Protein AF-Q910B1-F1 (afdb_monomer)

Mean predicted aligned error: 3.23 Å

Nearest PDB structures (foldseek):
  7sqc-assembly1_P0  TM=7.453E-01  e=2.878E-02  Chlamydomonas reinhardtii
  3now-assembly1_A  TM=7.174E-01  e=3.520E-02  Drosophila melanogaster
  6n86-assembly1_B  TM=7.467E-01  e=5.006E-02  Bos taurus
  3c2h-assembly1_A  TM=7.839E-01  e=1.119E-01  unclassified
  3c2h-assembly2_B  TM=7.918E-01  e=1.369E-01  unclassified

Organism: Salmo salar (NCBI:txid8030)

InterPro doma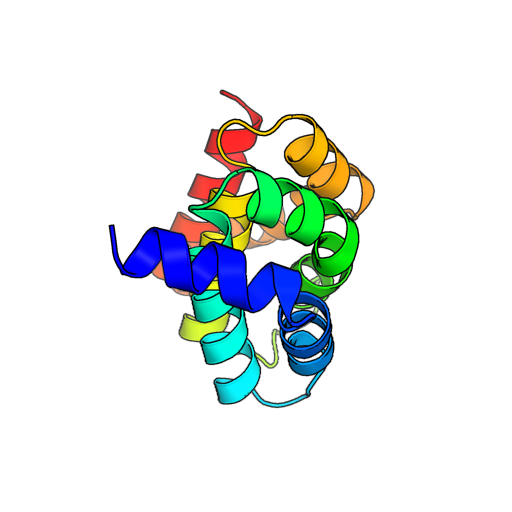ins:
  IPR000225 Armadillo [PF00514] (7-42)
  IPR000225 Armadillo [PS50176] (14-51)
  IPR000225 Armadillo [SM00185] (3-43)
  IPR000225 Armadillo [SM00185] (44-88)
  IPR000225 Armadillo [SM00185] (90-134)
  IPR011989 Armadillo-like helical [G3DSA:1.25.10.10] (1-134)
  IPR016024 Armadillo-type fold [SSF48371] (7-134)
  IPR028435 Plakophilin/Delta catenin [PTHR10372] (3-134)

Structure (mmCIF, N/CA/C/O backbone):
data_AF-Q910B1-F1
#
_entry.id   AF-Q910B1-F1
#
loop_
_atom_site.group_PDB
_atom_site.id
_atom_site.type_symbol
_atom_site.label_atom_id
_atom_site.label_alt_id
_atom_site.label_comp_id
_atom_site.label_asym_id
_atom_site.label_entity_id
_atom_site.label_seq_id
_atom_site.pdbx_PDB_ins_code
_atom_site.Cartn_x
_atom_site.Cartn_y
_atom_site.Cartn_z
_atom_site.occupancy
_atom_site.B_iso_or_equiv
_atom_site.auth_seq_id
_atom_site.auth_comp_id
_atom_site.auth_asym_id
_atom_site.auth_atom_id
_atom_site.pdbx_PDB_model_num
ATOM 1 N N . GLN A 1 1 ? 20.512 7.906 -7.569 1.00 76.75 1 GLN A N 1
ATOM 2 C CA . GLN A 1 1 ? 20.608 7.234 -8.886 1.00 76.75 1 GLN A CA 1
ATOM 3 C C . GLN A 1 1 ? 20.417 5.717 -8.775 1.00 76.75 1 GLN A C 1
ATOM 5 O O . GLN A 1 1 ? 19.504 5.209 -9.410 1.00 76.75 1 GLN A O 1
ATOM 10 N N . PHE A 1 2 ? 21.152 5.006 -7.907 1.00 93.50 2 PHE A N 1
ATOM 11 C CA . PHE A 1 2 ? 20.996 3.549 -7.720 1.00 93.50 2 PHE A CA 1
ATOM 12 C C . PHE A 1 2 ? 19.570 3.098 -7.333 1.00 93.50 2 PHE A C 1
ATOM 14 O O . PHE A 1 2 ? 18.995 2.246 -7.998 1.00 93.50 2 PHE A O 1
ATOM 21 N N . ALA A 1 3 ? 18.936 3.722 -6.333 1.00 94.69 3 ALA A N 1
ATOM 22 C CA . ALA A 1 3 ? 17.583 3.334 -5.905 1.00 94.69 3 ALA A CA 1
ATOM 23 C C . ALA A 1 3 ? 16.515 3.477 -7.012 1.00 94.69 3 ALA A C 1
ATOM 25 O O . ALA A 1 3 ? 15.614 2.649 -7.117 1.00 94.69 3 ALA A O 1
ATOM 26 N N . ALA A 1 4 ? 16.625 4.504 -7.861 1.00 95.31 4 ALA A N 1
ATOM 27 C CA . ALA A 1 4 ? 15.725 4.684 -9.001 1.00 95.31 4 ALA A CA 1
ATOM 28 C C . ALA A 1 4 ? 15.931 3.586 -10.057 1.00 95.31 4 ALA A C 1
ATOM 30 O O . ALA A 1 4 ? 14.957 3.045 -10.576 1.00 95.31 4 ALA A O 1
ATOM 31 N N . TYR A 1 5 ? 17.187 3.203 -10.313 1.00 97.19 5 TYR A N 1
ATOM 32 C CA . TYR A 1 5 ? 17.507 2.070 -11.179 1.00 97.19 5 TYR A CA 1
ATOM 33 C C . TYR A 1 5 ? 16.900 0.764 -10.650 1.00 97.19 5 TYR A C 1
ATOM 35 O O . TYR A 1 5 ? 16.222 0.071 -11.402 1.00 97.19 5 TYR A O 1
ATOM 43 N N . ILE A 1 6 ? 17.055 0.470 -9.353 1.00 98.00 6 ILE A N 1
ATOM 44 C CA . ILE A 1 6 ? 16.485 -0.739 -8.738 1.00 98.00 6 ILE A CA 1
ATOM 45 C C . ILE A 1 6 ? 14.958 -0.763 -8.863 1.00 98.00 6 ILE A C 1
ATOM 47 O O . ILE A 1 6 ? 14.401 -1.772 -9.286 1.00 98.00 6 ILE A O 1
ATOM 51 N N . ARG A 1 7 ? 14.269 0.350 -8.581 1.00 98.19 7 ARG A N 1
ATOM 52 C CA . ARG A 1 7 ? 12.807 0.438 -8.753 1.00 98.19 7 ARG A CA 1
ATOM 53 C C . ARG A 1 7 ? 12.365 0.161 -10.186 1.00 98.19 7 ARG A C 1
ATOM 55 O O . ARG A 1 7 ? 11.383 -0.552 -10.398 1.00 98.19 7 ARG A O 1
ATOM 62 N N . ALA A 1 8 ? 13.086 0.705 -11.163 1.00 97.75 8 ALA A N 1
ATOM 63 C CA . ALA A 1 8 ? 12.803 0.461 -12.569 1.00 97.75 8 ALA A CA 1
ATOM 64 C C . ALA A 1 8 ? 13.091 -0.996 -12.966 1.00 97.75 8 ALA A C 1
ATOM 66 O O . ALA A 1 8 ? 12.298 -1.584 -13.700 1.00 97.75 8 ALA A O 1
ATOM 67 N N . ALA A 1 9 ? 14.187 -1.579 -12.473 1.00 97.88 9 ALA A N 1
ATOM 68 C CA . ALA A 1 9 ? 14.558 -2.968 -12.723 1.00 97.88 9 ALA A CA 1
ATOM 69 C C . ALA A 1 9 ? 13.509 -3.937 -12.161 1.00 97.88 9 ALA A C 1
ATOM 71 O O . ALA A 1 9 ? 12.998 -4.757 -12.911 1.00 97.88 9 ALA A O 1
ATOM 72 N N . VAL A 1 10 ? 13.079 -3.770 -10.903 1.00 97.88 10 VAL A N 1
ATOM 73 C CA . VAL A 1 10 ? 12.022 -4.597 -10.284 1.00 97.88 10 VAL A CA 1
ATOM 74 C C . VAL A 1 10 ? 10.754 -4.620 -11.138 1.00 97.88 10 VAL A C 1
ATOM 76 O O . VAL A 1 10 ? 10.156 -5.674 -11.332 1.00 97.88 10 VAL A O 1
ATOM 79 N N . ARG A 1 11 ? 10.342 -3.477 -11.698 1.00 97.06 11 ARG A N 1
ATOM 80 C CA . ARG A 1 11 ? 9.191 -3.429 -12.609 1.00 97.06 11 ARG A CA 1
ATOM 81 C C . ARG A 1 11 ? 9.453 -4.156 -13.930 1.00 97.06 11 ARG A C 1
ATOM 83 O O . ARG A 1 11 ? 8.581 -4.895 -14.379 1.00 97.06 11 ARG A O 1
ATOM 90 N N . LYS A 1 12 ? 10.614 -3.937 -14.557 1.00 97.19 12 LYS A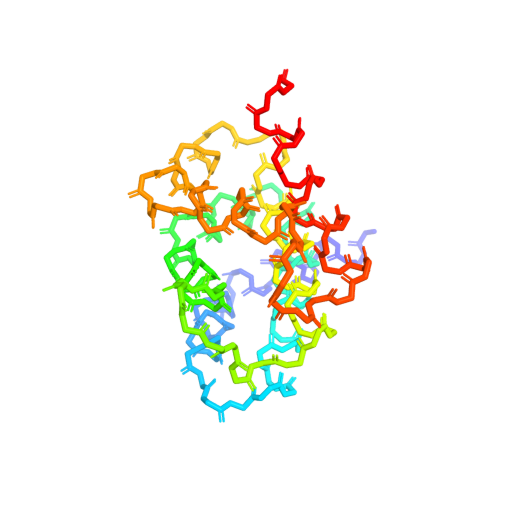 N 1
ATOM 91 C CA . LYS A 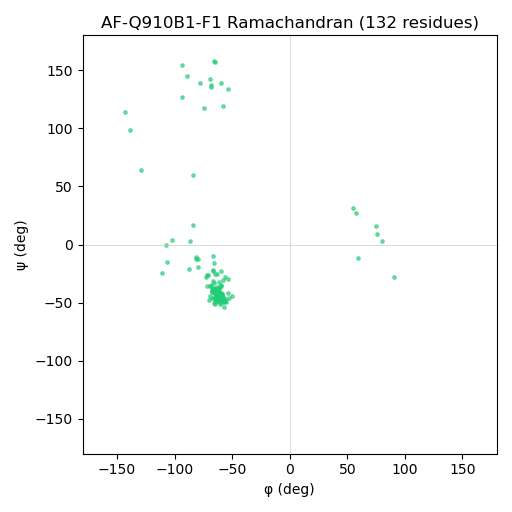1 12 ? 10.978 -4.567 -15.842 1.00 97.19 12 LYS A CA 1
ATOM 92 C C . LYS A 1 12 ? 11.084 -6.089 -15.729 1.00 97.19 12 LYS A C 1
ATOM 94 O O . LYS A 1 12 ? 10.596 -6.788 -16.607 1.00 97.19 12 LYS A O 1
ATOM 99 N N . GLU A 1 13 ? 11.608 -6.576 -14.610 1.00 97.38 13 GLU A N 1
ATOM 100 C CA . GLU A 1 13 ? 11.760 -8.001 -14.292 1.00 97.38 13 GLU A CA 1
ATOM 101 C C . GLU A 1 13 ? 10.486 -8.630 -13.693 1.00 97.38 13 GLU A C 1
ATOM 103 O O . GLU A 1 13 ? 10.536 -9.697 -13.090 1.00 97.38 13 GLU A O 1
ATOM 108 N N . LYS A 1 14 ? 9.320 -7.977 -13.827 1.00 96.06 14 LYS A N 1
ATOM 109 C CA . LYS A 1 14 ? 8.018 -8.471 -13.331 1.00 96.06 14 LYS A CA 1
ATOM 110 C C . LYS A 1 14 ? 7.974 -8.759 -11.819 1.00 96.06 14 LYS A C 1
ATOM 112 O O . LYS A 1 14 ? 7.144 -9.537 -11.357 1.00 96.06 14 LYS A O 1
ATOM 117 N N . GLY A 1 15 ? 8.794 -8.076 -11.024 1.00 97.50 15 GLY A N 1
ATOM 118 C CA . GLY A 1 15 ? 8.802 -8.210 -9.567 1.00 97.50 15 GLY A CA 1
ATOM 119 C C . GLY A 1 15 ? 7.577 -7.599 -8.876 1.00 97.50 15 GLY A C 1
ATOM 120 O O . GLY A 1 15 ? 7.187 -8.069 -7.813 1.00 97.50 15 GLY A O 1
ATOM 121 N N . LEU A 1 16 ? 6.927 -6.588 -9.473 1.00 97.62 16 LEU A N 1
ATOM 122 C CA . LEU A 1 16 ? 5.715 -5.984 -8.894 1.00 97.62 16 LEU A CA 1
ATOM 123 C C . LEU A 1 16 ? 4.565 -7.004 -8.737 1.00 97.62 16 LEU A C 1
ATOM 125 O O . LEU A 1 16 ? 4.067 -7.113 -7.621 1.00 97.62 16 LEU A O 1
ATOM 129 N N . PRO A 1 17 ? 4.168 -7.784 -9.768 1.00 96.69 17 PRO A N 1
ATOM 130 C CA . PRO A 1 17 ? 3.196 -8.870 -9.609 1.00 96.69 17 PRO A CA 1
ATOM 131 C C . PRO A 1 17 ? 3.510 -9.837 -8.462 1.00 96.69 17 PRO A C 1
ATOM 133 O O . PRO A 1 17 ? 2.624 -10.133 -7.670 1.00 96.69 17 PRO A O 1
ATOM 136 N N . ILE A 1 18 ? 4.774 -10.252 -8.319 1.00 97.44 18 ILE A N 1
ATOM 137 C CA . ILE A 1 18 ? 5.204 -11.169 -7.252 1.00 97.44 18 ILE A CA 1
ATOM 138 C C . ILE A 1 18 ? 4.965 -10.537 -5.875 1.00 97.44 18 ILE A C 1
ATOM 140 O O . ILE A 1 18 ? 4.402 -11.171 -4.987 1.00 97.44 18 ILE A O 1
ATOM 144 N N . LEU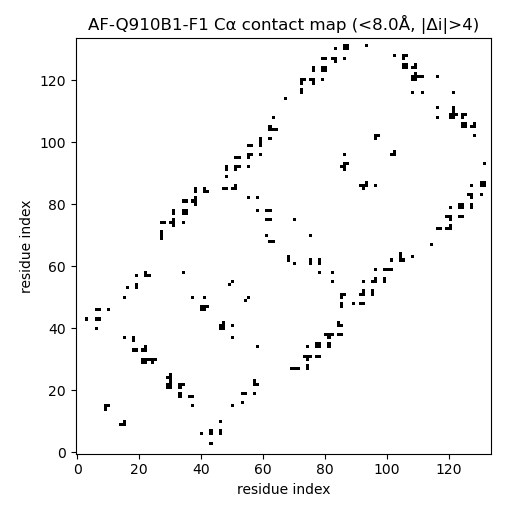 A 1 19 ? 5.335 -9.263 -5.694 1.00 97.56 19 LEU A N 1
ATOM 145 C CA . LEU A 1 19 ? 5.046 -8.541 -4.452 1.00 97.56 19 LEU A CA 1
ATOM 146 C C . LEU A 1 19 ? 3.534 -8.475 -4.181 1.00 97.56 19 LEU A C 1
ATOM 148 O O . LEU A 1 19 ? 3.108 -8.686 -3.053 1.00 97.56 19 LEU A O 1
ATOM 152 N N . VAL A 1 20 ? 2.710 -8.225 -5.200 1.00 97.12 20 VAL A N 1
ATOM 153 C CA . VAL A 1 20 ? 1.246 -8.176 -5.036 1.00 97.12 20 VAL A CA 1
ATOM 154 C C . VAL A 1 20 ? 0.669 -9.537 -4.642 1.00 97.12 20 VAL A C 1
ATOM 156 O O . VAL A 1 20 ? -0.220 -9.597 -3.797 1.00 97.12 20 VAL A O 1
ATOM 159 N N . GLU A 1 21 ? 1.182 -10.636 -5.188 1.00 97.19 21 GLU A N 1
ATOM 160 C CA . GLU A 1 21 ? 0.764 -11.984 -4.790 1.00 97.19 21 GLU A CA 1
ATOM 161 C C . GLU A 1 21 ? 1.107 -12.279 -3.326 1.00 97.19 21 GLU A C 1
ATOM 163 O O . GLU A 1 21 ? 0.269 -12.804 -2.591 1.00 97.19 21 GLU A O 1
ATOM 168 N N . LEU A 1 22 ? 2.289 -11.862 -2.861 1.00 97.38 22 LEU A N 1
ATOM 169 C CA . LEU A 1 22 ? 2.708 -12.047 -1.470 1.00 97.38 22 LEU A CA 1
ATOM 170 C C . LEU A 1 22 ? 1.846 -11.258 -0.467 1.00 97.38 22 LEU A C 1
ATOM 172 O O . LEU A 1 22 ? 1.707 -11.696 0.675 1.00 97.38 22 LEU A O 1
ATOM 176 N N . LEU A 1 23 ? 1.199 -10.150 -0.870 1.00 96.19 23 LEU A N 1
ATOM 177 C CA . LEU A 1 23 ? 0.211 -9.459 -0.019 1.00 96.19 23 LEU A CA 1
ATOM 178 C C . LEU A 1 23 ? -0.970 -10.359 0.356 1.00 96.19 23 LEU A C 1
ATOM 180 O O . LEU A 1 23 ? -1.662 -10.066 1.329 1.00 96.19 23 LEU A O 1
ATOM 184 N N . ARG A 1 24 ? -1.245 -11.414 -0.421 1.00 94.88 24 ARG A N 1
ATOM 185 C CA . ARG A 1 24 ? -2.388 -12.301 -0.184 1.00 94.88 24 ARG A CA 1
ATOM 186 C C . ARG A 1 24 ? -2.134 -13.349 0.893 1.00 94.88 24 ARG A C 1
ATOM 188 O O . ARG A 1 24 ? -3.086 -13.997 1.313 1.00 94.88 24 ARG A O 1
ATOM 195 N N . MET A 1 25 ? -0.889 -13.501 1.341 1.00 94.75 25 MET A N 1
ATOM 196 C CA . MET A 1 25 ? -0.515 -14.498 2.337 1.00 94.75 25 MET A CA 1
ATOM 197 C C . MET A 1 25 ? -1.080 -14.170 3.722 1.00 94.75 25 MET A C 1
ATOM 199 O O . MET A 1 25 ? -1.049 -13.023 4.170 1.00 94.75 25 MET A O 1
ATOM 203 N N . ASP A 1 26 ? -1.492 -15.208 4.445 1.00 92.62 26 ASP A N 1
ATOM 204 C CA . ASP A 1 26 ? -1.941 -15.107 5.836 1.00 92.62 26 ASP A CA 1
ATOM 205 C C . ASP A 1 26 ? -0.745 -15.147 6.796 1.00 92.62 26 ASP A C 1
ATOM 207 O O . ASP A 1 26 ? -0.588 -16.034 7.632 1.00 92.62 26 ASP A O 1
ATOM 211 N N . ASN A 1 27 ? 0.159 -14.180 6.628 1.00 95.88 27 ASN A N 1
ATOM 212 C CA . ASN A 1 27 ? 1.329 -14.013 7.478 1.00 95.88 27 ASN A CA 1
ATOM 213 C C . ASN A 1 27 ? 1.627 -12.526 7.693 1.00 95.88 27 ASN A C 1
ATOM 215 O O . ASN A 1 27 ? 2.029 -11.821 6.767 1.00 95.88 27 ASN A O 1
ATOM 219 N N . ASP A 1 28 ? 1.479 -12.071 8.937 1.00 96.19 28 ASP A N 1
ATOM 220 C CA . ASP A 1 28 ? 1.647 -10.668 9.330 1.00 96.19 28 ASP A CA 1
ATOM 221 C C . ASP A 1 28 ? 2.994 -10.071 8.885 1.00 96.19 28 ASP A C 1
ATOM 223 O O . ASP A 1 28 ? 3.043 -9.007 8.265 1.00 96.19 28 ASP A O 1
ATOM 227 N N . ARG A 1 29 ? 4.098 -10.798 9.108 1.00 97.50 29 ARG A N 1
ATOM 228 C CA . ARG A 1 29 ? 5.452 -10.328 8.770 1.00 97.50 29 ARG A CA 1
ATOM 229 C C . ARG A 1 29 ? 5.667 -10.209 7.266 1.00 97.50 29 ARG A C 1
ATOM 231 O O . ARG A 1 29 ? 6.346 -9.280 6.820 1.00 97.50 29 ARG A O 1
ATOM 238 N N . VAL A 1 30 ? 5.099 -11.135 6.491 1.00 97.94 30 VAL A N 1
ATOM 239 C CA . VAL A 1 30 ? 5.153 -11.080 5.025 1.00 97.94 30 VAL A CA 1
ATOM 240 C C . VAL A 1 30 ? 4.388 -9.858 4.537 1.00 97.94 30 VAL A C 1
ATOM 242 O O . VAL A 1 30 ? 4.961 -9.040 3.822 1.00 97.94 30 VAL A O 1
ATOM 245 N N . VAL A 1 31 ? 3.144 -9.672 4.985 1.00 98.00 31 VAL A N 1
ATOM 246 C CA . VAL A 1 31 ? 2.316 -8.526 4.581 1.00 98.00 31 VAL A CA 1
ATOM 247 C C . VAL A 1 31 ? 2.997 -7.202 4.939 1.00 98.00 31 VAL A C 1
ATOM 249 O O . VAL A 1 31 ? 3.065 -6.312 4.092 1.00 98.00 31 VAL A O 1
ATOM 252 N N . CYS A 1 32 ? 3.569 -7.075 6.140 1.00 98.31 32 CYS A N 1
ATOM 253 C CA . CYS A 1 32 ? 4.282 -5.864 6.560 1.00 98.31 32 CYS A CA 1
ATOM 254 C C . CYS A 1 32 ? 5.488 -5.557 5.658 1.00 98.31 32 CYS A C 1
ATOM 256 O O . CYS A 1 32 ? 5.661 -4.427 5.181 1.00 98.31 32 CYS A O 1
ATOM 258 N N . SER A 1 33 ? 6.300 -6.582 5.380 1.00 98.44 33 SER A N 1
ATOM 259 C CA . SER A 1 33 ? 7.500 -6.462 4.545 1.00 98.44 33 SER A CA 1
ATOM 260 C C . SER A 1 33 ? 7.143 -6.079 3.110 1.00 98.44 33 SER A C 1
ATOM 262 O O . SER A 1 33 ? 7.757 -5.189 2.520 1.00 98.44 33 SER A O 1
ATOM 264 N N . VAL A 1 34 ? 6.106 -6.710 2.561 1.00 98.38 34 VAL A N 1
ATOM 265 C CA . VAL A 1 34 ? 5.628 -6.478 1.198 1.00 98.38 34 VAL A CA 1
ATOM 266 C C . VAL A 1 34 ? 4.984 -5.101 1.057 1.00 98.38 34 VAL A C 1
ATOM 268 O O . VAL A 1 34 ? 5.300 -4.391 0.105 1.00 98.38 34 VAL A O 1
ATOM 271 N N . ALA A 1 35 ? 4.146 -4.676 2.007 1.00 98.44 35 ALA A N 1
ATOM 272 C CA . ALA A 1 35 ? 3.583 -3.325 2.023 1.00 98.44 35 ALA A CA 1
ATOM 273 C C . ALA A 1 35 ? 4.707 -2.275 2.025 1.00 98.44 35 ALA A C 1
ATOM 275 O O . ALA A 1 35 ? 4.754 -1.389 1.173 1.00 98.44 35 ALA A O 1
ATOM 276 N N . THR A 1 36 ? 5.702 -2.448 2.897 1.00 98.50 36 THR A N 1
ATOM 277 C CA . THR A 1 36 ? 6.875 -1.564 2.958 1.00 98.50 36 THR A CA 1
ATOM 278 C C . THR A 1 36 ? 7.668 -1.549 1.645 1.00 98.50 36 THR A C 1
ATOM 280 O O . THR A 1 36 ? 8.094 -0.485 1.184 1.00 98.50 36 THR A O 1
ATOM 283 N N . ALA A 1 37 ? 7.854 -2.708 1.008 1.00 98.50 37 ALA A N 1
ATOM 284 C CA . ALA A 1 37 ? 8.511 -2.803 -0.291 1.00 98.50 37 ALA A CA 1
ATOM 285 C C . ALA A 1 37 ? 7.712 -2.074 -1.383 1.00 98.50 37 ALA A C 1
ATOM 287 O O . ALA A 1 37 ? 8.283 -1.264 -2.113 1.00 98.50 37 ALA A O 1
ATOM 288 N N . LEU A 1 38 ? 6.395 -2.289 -1.460 1.00 98.56 38 LEU A N 1
ATOM 289 C CA . LEU A 1 38 ? 5.509 -1.621 -2.418 1.00 98.56 38 LEU A CA 1
ATOM 290 C C . LEU A 1 38 ? 5.482 -0.106 -2.216 1.00 98.56 38 LEU A C 1
ATOM 292 O O . LEU A 1 38 ? 5.568 0.634 -3.194 1.00 98.56 38 LEU A O 1
ATOM 296 N N . ARG A 1 39 ? 5.469 0.369 -0.967 1.00 98.50 39 ARG A N 1
ATOM 297 C CA . ARG A 1 39 ? 5.596 1.796 -0.646 1.00 98.50 39 ARG A CA 1
ATOM 298 C C . ARG A 1 39 ? 6.894 2.378 -1.198 1.00 98.50 39 ARG A C 1
ATOM 300 O O . ARG A 1 39 ? 6.880 3.425 -1.836 1.00 98.50 39 ARG A O 1
ATOM 307 N N . ASN A 1 40 ? 8.015 1.681 -1.008 1.00 98.31 40 ASN A N 1
ATOM 308 C CA . ASN A 1 40 ? 9.291 2.097 -1.586 1.00 98.31 40 ASN A CA 1
ATOM 309 C C . ASN A 1 40 ? 9.259 2.077 -3.116 1.00 98.31 40 ASN A C 1
ATOM 311 O O . ASN A 1 40 ? 9.792 2.995 -3.735 1.00 98.31 40 ASN A O 1
ATOM 315 N N . MET A 1 41 ? 8.641 1.064 -3.732 1.00 98.31 41 MET A N 1
ATOM 316 C CA . MET A 1 41 ? 8.495 0.980 -5.187 1.00 98.31 41 MET A CA 1
ATOM 317 C C . MET A 1 41 ? 7.650 2.126 -5.748 1.00 98.31 41 MET A C 1
ATOM 319 O O . MET A 1 41 ? 8.001 2.642 -6.806 1.00 98.31 41 MET A O 1
ATOM 323 N N . ALA A 1 42 ? 6.610 2.561 -5.034 1.00 98.25 42 ALA A N 1
ATOM 324 C CA . ALA A 1 42 ? 5.721 3.655 -5.423 1.00 98.25 42 ALA A CA 1
ATOM 325 C C . ALA A 1 42 ? 6.400 5.040 -5.445 1.00 98.25 42 ALA A C 1
ATOM 327 O O . ALA A 1 42 ? 5.838 5.977 -5.998 1.00 98.25 42 ALA A O 1
ATOM 328 N N . LEU A 1 43 ? 7.632 5.182 -4.941 1.00 97.12 43 LEU A N 1
ATOM 329 C CA . LEU A 1 43 ? 8.428 6.405 -5.135 1.00 97.12 43 LEU A CA 1
ATOM 330 C C . LEU A 1 43 ? 8.824 6.640 -6.609 1.00 97.12 43 LEU A C 1
ATOM 332 O O . LEU A 1 43 ? 9.274 7.729 -6.959 1.00 97.12 43 LEU A O 1
ATOM 336 N N . ASP A 1 44 ? 8.709 5.624 -7.469 1.00 97.94 44 ASP A N 1
ATOM 337 C CA . ASP A 1 44 ? 8.768 5.768 -8.928 1.00 97.94 44 ASP A CA 1
ATOM 338 C C . ASP A 1 44 ? 7.343 5.918 -9.483 1.00 97.94 44 ASP A C 1
ATOM 340 O O . ASP A 1 44 ? 6.481 5.086 -9.202 1.00 97.94 44 ASP A O 1
ATOM 344 N N . SER A 1 45 ? 7.083 6.963 -10.275 1.00 97.19 45 SER A N 1
ATOM 345 C CA . SER A 1 45 ? 5.728 7.287 -10.750 1.00 97.19 45 SER A CA 1
ATOM 346 C C . SER A 1 45 ? 5.106 6.187 -11.611 1.00 97.19 45 SER A C 1
ATOM 348 O O . SER A 1 45 ? 3.927 5.883 -11.462 1.00 97.19 45 SER A O 1
ATOM 350 N N . ARG A 1 46 ? 5.901 5.518 -12.452 1.00 97.56 46 ARG A N 1
ATOM 351 C CA . ARG A 1 46 ? 5.407 4.429 -13.306 1.00 97.56 46 ARG A CA 1
ATOM 352 C C . ARG A 1 46 ? 5.097 3.185 -12.482 1.00 97.56 46 ARG A C 1
ATOM 354 O O . ARG A 1 46 ? 4.153 2.460 -12.777 1.00 97.56 46 ARG A O 1
ATOM 361 N N . ASN A 1 47 ? 5.891 2.915 -11.447 1.00 98.38 47 ASN A N 1
ATOM 362 C CA . ASN A 1 47 ? 5.561 1.861 -10.491 1.00 98.38 47 ASN A CA 1
ATOM 363 C C . ASN A 1 47 ? 4.286 2.215 -9.714 1.00 98.38 47 ASN A C 1
ATOM 365 O O . ASN A 1 47 ? 3.444 1.343 -9.533 1.00 98.38 47 ASN A O 1
ATOM 369 N N . LYS A 1 48 ? 4.129 3.477 -9.292 1.00 98.19 48 LYS A N 1
ATOM 370 C CA . LYS A 1 48 ? 2.953 3.979 -8.566 1.00 98.19 48 LYS A CA 1
ATOM 371 C C . LYS A 1 48 ? 1.651 3.716 -9.331 1.00 98.19 48 LYS A C 1
ATOM 373 O O . LYS A 1 48 ? 0.714 3.182 -8.745 1.00 98.19 48 LYS A O 1
ATOM 378 N N . GLU A 1 49 ? 1.614 4.012 -10.630 1.00 97.56 49 GLU A N 1
ATOM 379 C CA . GLU A 1 49 ? 0.467 3.728 -11.514 1.00 97.56 49 GLU A CA 1
ATOM 380 C C . GLU A 1 49 ? 0.140 2.225 -11.574 1.00 97.56 49 GLU A C 1
ATOM 382 O O . GLU A 1 49 ? -1.001 1.813 -11.371 1.00 97.56 49 GLU A O 1
ATOM 387 N N . LEU A 1 50 ? 1.147 1.370 -11.791 1.00 97.81 50 LEU A N 1
ATOM 388 C CA . LEU A 1 50 ? 0.923 -0.079 -11.870 1.00 97.81 50 LEU A CA 1
ATOM 389 C C . LEU A 1 50 ? 0.485 -0.675 -10.527 1.00 97.81 50 LEU A C 1
ATOM 391 O O . LEU A 1 50 ? -0.365 -1.561 -10.498 1.00 97.81 50 LEU A O 1
ATOM 395 N N . ILE A 1 51 ? 1.048 -0.199 -9.416 1.00 98.31 51 ILE A N 1
ATOM 396 C CA . ILE A 1 51 ? 0.651 -0.641 -8.076 1.00 98.31 51 ILE A CA 1
ATOM 397 C C . ILE A 1 51 ? -0.809 -0.267 -7.819 1.00 98.31 51 ILE A C 1
ATOM 399 O O . ILE A 1 51 ? -1.570 -1.120 -7.373 1.00 98.31 51 ILE A O 1
ATOM 403 N N . GLY A 1 52 ? -1.232 0.955 -8.145 1.00 97.50 52 GLY A N 1
ATOM 404 C CA . GLY A 1 52 ? -2.639 1.331 -8.015 1.00 97.50 52 GLY A CA 1
ATOM 405 C C . GLY A 1 52 ? -3.559 0.476 -8.886 1.00 97.50 52 GLY A C 1
ATOM 406 O O . GLY A 1 52 ? -4.574 -0.022 -8.408 1.00 97.50 52 GLY A O 1
ATOM 407 N N . LYS A 1 53 ? -3.157 0.184 -10.126 1.00 96.69 53 LYS A N 1
ATOM 408 C CA . LYS A 1 53 ? -3.950 -0.656 -11.032 1.00 96.69 53 LYS A CA 1
ATOM 409 C C . LYS A 1 53 ? -4.105 -2.108 -10.563 1.00 96.69 53 LYS A C 1
ATOM 411 O O . LYS A 1 53 ? -5.173 -2.688 -10.739 1.00 96.69 53 LYS A O 1
ATOM 416 N N . TYR A 1 54 ? -3.053 -2.716 -10.011 1.00 96.31 54 TYR A N 1
ATOM 417 C CA . TYR A 1 54 ? -3.031 -4.166 -9.759 1.00 96.31 54 TYR A CA 1
ATOM 418 C C . TYR A 1 54 ? -3.072 -4.565 -8.283 1.00 96.31 54 TYR A C 1
ATOM 420 O O . TYR A 1 54 ? -3.511 -5.669 -7.981 1.00 96.31 54 TYR A O 1
ATOM 428 N N . ALA A 1 55 ? -2.632 -3.698 -7.370 1.00 97.81 55 ALA A N 1
ATOM 429 C CA . ALA A 1 55 ? -2.503 -4.009 -5.947 1.00 97.81 55 ALA A CA 1
ATOM 430 C C . ALA A 1 55 ? -3.567 -3.341 -5.071 1.00 97.81 55 ALA A C 1
ATOM 432 O O . ALA A 1 55 ? -3.708 -3.733 -3.915 1.00 97.81 55 ALA A O 1
ATOM 433 N N . MET A 1 56 ? -4.301 -2.337 -5.572 1.00 98.25 56 MET A N 1
ATOM 434 C CA . MET A 1 56 ? -5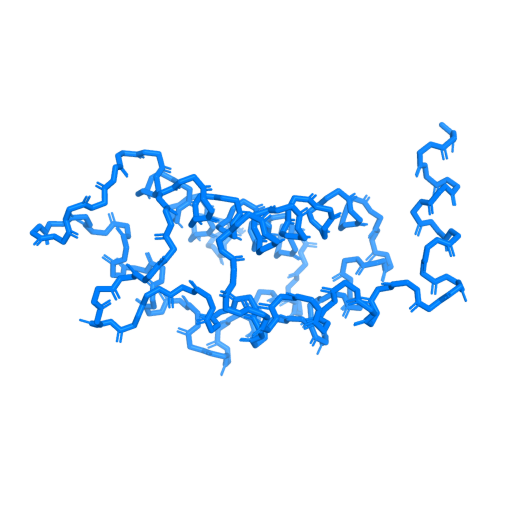.203 -1.527 -4.739 1.00 98.25 56 MET A CA 1
ATOM 435 C C . MET A 1 56 ? -6.218 -2.382 -3.980 1.00 98.25 56 MET A C 1
ATOM 437 O O . MET A 1 56 ? -6.322 -2.283 -2.760 1.00 98.25 56 MET A O 1
ATOM 441 N N . ARG A 1 57 ? -6.904 -3.292 -4.680 1.00 97.50 57 ARG A N 1
ATOM 442 C CA . ARG A 1 57 ? -7.868 -4.209 -4.060 1.00 97.50 57 ARG A CA 1
ATOM 443 C C . ARG A 1 57 ? -7.219 -5.083 -2.985 1.00 97.50 57 ARG A C 1
ATOM 445 O O . ARG A 1 57 ? -7.795 -5.273 -1.920 1.00 97.50 57 ARG A O 1
ATOM 452 N N . ASP A 1 58 ? -6.023 -5.600 -3.250 1.00 97.62 58 ASP A N 1
ATOM 453 C CA . ASP A 1 58 ? -5.291 -6.446 -2.305 1.00 97.62 58 ASP A CA 1
ATOM 454 C C . ASP A 1 58 ? -4.840 -5.660 -1.065 1.00 97.62 58 ASP A C 1
ATOM 456 O O . ASP A 1 58 ? -4.987 -6.155 0.050 1.00 97.62 58 ASP A O 1
ATOM 460 N N . LEU A 1 59 ? -4.387 -4.413 -1.229 1.00 97.94 59 LEU A N 1
ATOM 461 C CA . LEU A 1 59 ? -4.055 -3.509 -0.122 1.00 97.94 59 LEU A CA 1
ATOM 462 C C . LEU A 1 59 ? -5.294 -3.160 0.718 1.00 97.94 59 LEU A C 1
ATOM 464 O O . LEU A 1 59 ? -5.247 -3.240 1.944 1.00 97.94 59 LEU A O 1
ATOM 468 N N . VAL A 1 60 ? -6.421 -2.834 0.079 1.00 97.19 60 VAL A N 1
ATOM 469 C CA . VAL A 1 60 ? -7.687 -2.528 0.769 1.00 97.19 60 VAL A CA 1
ATOM 470 C C . VAL A 1 60 ? -8.253 -3.754 1.489 1.00 97.19 60 VAL A C 1
ATOM 472 O O . VAL A 1 60 ? -8.834 -3.627 2.569 1.00 97.19 60 VAL A O 1
ATOM 475 N N . ASN A 1 61 ? -8.047 -4.959 0.958 1.00 95.31 61 ASN A N 1
ATOM 476 C CA . ASN A 1 61 ? -8.430 -6.202 1.630 1.00 95.31 61 ASN A CA 1
ATOM 477 C C . ASN A 1 61 ? -7.625 -6.472 2.907 1.00 95.31 61 ASN A C 1
ATOM 479 O O . ASN A 1 61 ? -8.120 -7.178 3.782 1.00 95.31 61 ASN A O 1
ATOM 483 N N . ARG A 1 62 ? -6.429 -5.885 3.053 1.00 95.38 62 ARG A N 1
ATOM 484 C CA . ARG A 1 62 ? -5.643 -5.962 4.294 1.00 95.38 62 ARG A CA 1
ATOM 485 C C . ARG A 1 62 ? -6.096 -4.963 5.359 1.00 95.38 62 ARG A C 1
ATOM 487 O O . ARG A 1 62 ? -5.709 -5.111 6.513 1.0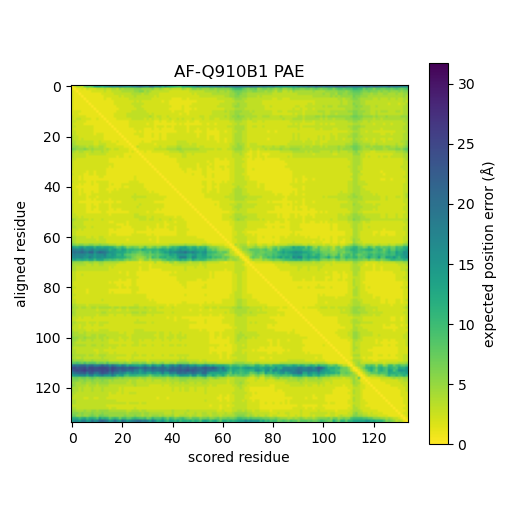0 95.38 62 ARG A O 1
ATOM 494 N N . LEU A 1 63 ? -6.933 -3.982 5.015 1.00 94.69 63 LEU A N 1
ATOM 495 C CA . LEU A 1 63 ? -7.574 -3.124 6.009 1.00 94.69 63 LEU A CA 1
ATOM 496 C C . LEU A 1 63 ? -8.763 -3.851 6.669 1.00 94.69 63 LEU A C 1
ATOM 498 O O . LEU A 1 63 ? -9.558 -4.488 5.960 1.00 94.69 63 LEU A O 1
ATOM 502 N N . PRO A 1 64 ? -8.941 -3.717 7.997 1.00 90.56 64 PRO A N 1
ATOM 503 C CA . PRO A 1 64 ? -10.100 -4.260 8.697 1.00 90.56 64 PRO A CA 1
ATOM 504 C C . PRO A 1 64 ? -11.403 -3.660 8.152 1.00 90.56 64 PRO A C 1
ATOM 506 O O . PRO A 1 64 ? -11.484 -2.470 7.860 1.00 90.56 64 PRO A O 1
ATOM 509 N N . GLY A 1 65 ? -12.425 -4.503 7.999 1.00 77.38 65 GLY A N 1
ATOM 510 C CA . GLY A 1 65 ? -13.746 -4.133 7.481 1.00 77.38 65 GLY A CA 1
ATOM 511 C C . GLY A 1 65 ? -14.855 -4.611 8.411 1.00 77.38 65 GLY A C 1
ATOM 512 O O . GLY A 1 65 ? -15.604 -5.512 8.058 1.00 77.38 65 GLY A O 1
ATOM 513 N N . GLY A 1 66 ? -14.901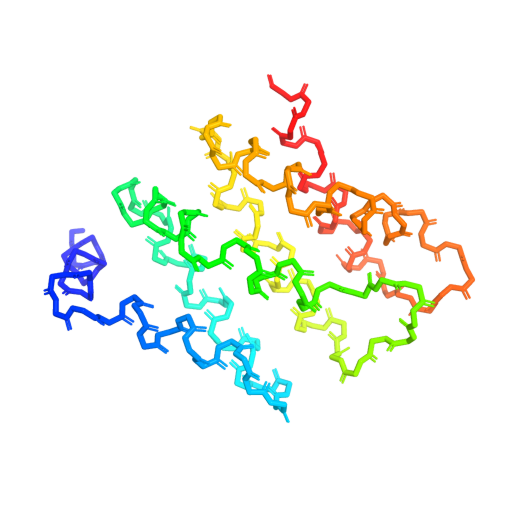 -4.076 9.634 1.00 70.56 66 GLY A N 1
ATOM 514 C CA . GLY A 1 66 ? -15.909 -4.425 10.647 1.00 70.56 66 GLY A CA 1
ATOM 515 C C . GLY A 1 66 ? -15.531 -5.585 11.576 1.00 70.56 66 GLY A C 1
ATOM 516 O O . GLY A 1 66 ? -15.937 -5.570 12.734 1.00 70.56 66 GLY A O 1
ATOM 517 N N . ASN A 1 67 ? -14.691 -6.517 11.121 1.00 69.50 67 ASN A N 1
ATOM 518 C CA . ASN A 1 67 ? -14.138 -7.592 11.952 1.00 69.50 67 ASN A CA 1
ATOM 519 C C . ASN A 1 67 ? -12.764 -7.218 12.542 1.00 69.50 67 ASN A C 1
ATOM 521 O O . ASN A 1 67 ? -12.048 -6.405 11.943 1.00 69.50 67 ASN A O 1
ATOM 525 N N . PRO A 1 68 ? -12.365 -7.818 13.684 1.00 71.19 68 PRO A N 1
ATOM 526 C CA . PRO A 1 68 ? -11.018 -7.665 14.224 1.00 71.19 68 PRO A CA 1
ATOM 527 C C . PRO A 1 68 ? -9.957 -8.024 13.178 1.00 71.19 68 PRO A C 1
ATOM 529 O O . PRO A 1 68 ? -10.067 -9.037 12.487 1.00 71.19 68 PRO A O 1
ATOM 532 N N . SER A 1 69 ? -8.935 -7.179 13.053 1.00 77.31 69 SER A N 1
ATOM 533 C CA . SER A 1 69 ? -7.801 -7.443 12.167 1.00 77.31 69 SER A CA 1
ATOM 534 C C . SER A 1 69 ? -6.980 -8.617 12.700 1.00 77.31 69 SER A C 1
ATOM 536 O O . SER A 1 69 ? -6.654 -8.650 13.883 1.00 77.31 69 SER A O 1
ATOM 538 N N . LEU A 1 70 ? -6.593 -9.540 11.818 1.00 83.75 70 LEU A N 1
ATOM 539 C CA . LEU A 1 70 ? -5.574 -10.558 12.115 1.00 83.75 70 LEU A CA 1
ATOM 540 C C . LEU A 1 70 ? -4.144 -10.005 11.994 1.00 83.75 70 LEU A C 1
ATOM 542 O O . LEU A 1 70 ? -3.187 -10.661 12.397 1.00 83.75 70 LEU A O 1
ATOM 546 N N . LEU A 1 71 ? -4.000 -8.814 11.410 1.00 92.12 71 LEU A N 1
ATOM 547 C CA . LEU A 1 71 ? -2.730 -8.118 11.248 1.00 92.12 71 LEU A CA 1
ATOM 548 C C . LEU A 1 71 ? -2.445 -7.235 12.457 1.00 92.12 71 LEU A C 1
ATOM 550 O O . LEU A 1 71 ? -3.360 -6.611 13.005 1.00 92.12 71 LEU A O 1
ATOM 554 N N . SER A 1 72 ? -1.167 -7.146 12.807 1.00 94.81 72 SER A N 1
ATOM 555 C CA . SER A 1 72 ? -0.674 -6.267 13.857 1.00 94.81 72 SER A CA 1
ATOM 556 C C . SER A 1 72 ? -0.845 -4.794 13.483 1.00 94.81 72 SER A C 1
ATOM 558 O O . SER A 1 72 ? -0.895 -4.413 12.310 1.00 94.81 72 SER A O 1
ATOM 560 N N . ASP A 1 73 ? -0.868 -3.932 14.496 1.00 94.94 73 ASP A N 1
ATOM 561 C CA . ASP A 1 73 ? -0.906 -2.482 14.305 1.00 94.94 73 ASP A CA 1
ATOM 562 C C . ASP A 1 73 ? 0.274 -1.954 13.480 1.00 94.94 73 ASP A C 1
ATOM 564 O O . ASP A 1 73 ? 0.153 -0.962 12.759 1.00 94.94 73 ASP A O 1
ATOM 568 N N . GLU A 1 74 ? 1.430 -2.611 13.565 1.00 96.25 74 GLU A N 1
ATOM 569 C CA . GLU A 1 74 ? 2.578 -2.264 12.739 1.00 96.25 74 GLU A CA 1
ATOM 570 C C . GLU A 1 74 ? 2.288 -2.520 11.261 1.00 96.25 74 GLU A C 1
ATOM 572 O O . GLU A 1 74 ? 2.474 -1.622 10.435 1.00 96.25 74 GLU A O 1
ATOM 577 N N . THR A 1 75 ? 1.765 -3.701 10.938 1.00 97.69 75 THR A N 1
ATOM 578 C CA . THR A 1 75 ? 1.388 -4.070 9.575 1.00 97.69 75 THR A CA 1
ATOM 579 C C . THR A 1 75 ? 0.276 -3.180 9.037 1.00 97.69 75 THR A C 1
ATOM 581 O O . THR A 1 75 ? 0.380 -2.690 7.912 1.00 97.69 75 THR A O 1
ATOM 584 N N . LEU A 1 76 ? -0.757 -2.900 9.837 1.00 96.38 76 LEU A N 1
ATOM 585 C CA . LEU A 1 76 ? -1.839 -1.994 9.447 1.00 96.38 76 LEU A CA 1
ATOM 586 C C . LEU A 1 76 ? -1.318 -0.588 9.141 1.00 96.38 76 LEU A C 1
ATOM 588 O O . LEU A 1 76 ? -1.671 -0.007 8.114 1.00 96.38 76 LEU A O 1
ATOM 592 N N . ALA A 1 77 ? -0.430 -0.053 9.983 1.00 97.31 77 ALA A N 1
ATOM 593 C CA . ALA A 1 77 ? 0.205 1.231 9.717 1.00 97.31 77 ALA A CA 1
ATOM 594 C C . ALA A 1 77 ? 1.034 1.196 8.421 1.00 97.31 77 ALA A C 1
ATOM 596 O O . ALA A 1 77 ? 0.972 2.145 7.641 1.00 97.31 77 ALA A O 1
ATOM 597 N N . SER A 1 78 ? 1.763 0.109 8.150 1.00 98.38 78 SER A N 1
ATOM 598 C CA . SER A 1 78 ? 2.517 -0.070 6.902 1.00 98.38 78 SER A CA 1
ATOM 599 C C . SER A 1 78 ? 1.608 -0.115 5.671 1.00 98.38 78 SER A C 1
ATOM 601 O O . SER A 1 78 ? 1.919 0.529 4.667 1.00 98.38 78 SER A O 1
ATOM 603 N N . VAL A 1 79 ? 0.458 -0.794 5.743 1.00 98.31 79 VAL A N 1
ATOM 604 C CA . VAL A 1 79 ? -0.552 -0.801 4.669 1.00 98.31 79 VAL A CA 1
ATOM 605 C C . VAL A 1 79 ? -1.105 0.609 4.439 1.00 98.31 79 VAL A C 1
ATOM 607 O O . VAL A 1 79 ? -1.083 1.083 3.304 1.00 98.31 79 VAL A O 1
ATOM 610 N N . CYS A 1 80 ? -1.503 1.331 5.492 1.00 98.25 80 CYS A N 1
ATOM 611 C CA . CYS A 1 80 ? -1.964 2.721 5.379 1.00 98.25 80 CYS A CA 1
ATOM 612 C C . CYS A 1 80 ? -0.893 3.639 4.770 1.00 98.25 80 CYS A C 1
ATOM 614 O O . CYS A 1 80 ? -1.168 4.388 3.837 1.00 98.25 80 CYS A O 1
ATOM 616 N N . CYS A 1 81 ? 0.355 3.548 5.232 1.00 98.50 81 CYS A N 1
ATOM 617 C CA . CYS A 1 81 ? 1.471 4.317 4.677 1.00 98.50 81 CYS A CA 1
ATOM 618 C C . CYS A 1 81 ? 1.738 3.988 3.200 1.00 98.50 81 CYS A C 1
ATOM 620 O O . CYS A 1 81 ? 2.190 4.854 2.449 1.00 98.50 81 CYS A O 1
ATOM 622 N N . THR A 1 82 ? 1.486 2.744 2.785 1.00 98.75 82 THR A N 1
ATOM 623 C CA . THR A 1 82 ? 1.596 2.314 1.385 1.00 98.75 82 THR A CA 1
ATOM 624 C C . THR A 1 82 ? 0.488 2.931 0.547 1.00 98.75 82 THR A C 1
ATOM 626 O O . THR A 1 82 ? 0.780 3.517 -0.490 1.00 98.75 82 THR A O 1
ATOM 629 N N . LEU A 1 83 ? -0.761 2.869 1.018 1.00 98.56 83 LEU A N 1
ATOM 630 C CA . LEU A 1 83 ? -1.904 3.503 0.361 1.00 98.56 83 LEU A CA 1
ATOM 631 C C . LEU A 1 83 ? -1.696 5.009 0.202 1.00 98.56 83 LEU A C 1
ATOM 633 O O . LEU A 1 83 ? -1.883 5.521 -0.894 1.00 98.56 83 LEU A O 1
ATOM 637 N N . HIS A 1 84 ? -1.226 5.692 1.250 1.00 98.38 84 HIS A N 1
ATOM 638 C CA . HIS A 1 84 ? -0.898 7.117 1.193 1.00 98.38 84 HIS A CA 1
ATOM 639 C C . HIS A 1 84 ? 0.112 7.423 0.082 1.00 98.38 84 HIS A C 1
ATOM 641 O O . HIS A 1 84 ? -0.101 8.332 -0.712 1.00 98.38 84 HIS A O 1
ATOM 647 N N . GLU A 1 85 ? 1.206 6.660 -0.004 1.00 98.44 85 GLU A N 1
ATOM 648 C CA . GLU A 1 85 ? 2.207 6.883 -1.048 1.00 98.44 85 GLU A CA 1
ATOM 649 C C . GLU A 1 85 ? 1.634 6.606 -2.443 1.00 98.44 85 GLU A C 1
ATOM 651 O O . GLU A 1 85 ? 1.870 7.378 -3.370 1.00 98.44 85 GLU A O 1
ATOM 656 N N . VAL A 1 86 ? 0.854 5.534 -2.599 1.00 98.00 86 VAL A N 1
ATOM 657 C CA . VAL A 1 86 ? 0.266 5.139 -3.885 1.00 98.00 86 VAL A CA 1
ATOM 658 C C . VAL A 1 86 ? -0.748 6.168 -4.391 1.00 98.00 86 VAL A C 1
ATOM 660 O O . VAL A 1 86 ? -0.774 6.429 -5.594 1.00 98.00 86 VAL A O 1
ATOM 663 N N . THR A 1 87 ? -1.543 6.781 -3.513 1.00 97.94 87 THR A N 1
ATOM 664 C CA . THR A 1 87 ? -2.536 7.803 -3.893 1.00 97.94 87 THR A CA 1
ATOM 665 C C . THR A 1 87 ? -1.972 9.221 -3.933 1.00 97.94 87 THR A C 1
ATOM 667 O O . THR A 1 87 ? -2.523 10.082 -4.617 1.00 97.94 87 THR A O 1
ATOM 670 N N . SER A 1 88 ? -0.855 9.488 -3.250 1.00 97.00 88 SER A N 1
ATOM 671 C CA . SER A 1 88 ? -0.250 10.820 -3.202 1.00 97.00 88 SER A CA 1
ATOM 672 C C . SER A 1 88 ? 0.094 11.338 -4.597 1.00 97.00 88 SER A C 1
ATOM 674 O O . SER A 1 88 ? 0.912 10.750 -5.319 1.00 97.00 88 SER A O 1
ATOM 676 N N . ARG A 1 89 ? -0.532 12.472 -4.946 1.00 95.25 89 ARG A N 1
ATOM 677 C CA . ARG A 1 89 ? -0.431 13.150 -6.248 1.00 95.25 89 ARG A CA 1
ATOM 678 C C . ARG A 1 89 ? -0.786 12.242 -7.433 1.00 95.25 89 ARG A C 1
ATOM 680 O O . ARG A 1 89 ? -0.223 12.399 -8.514 1.00 95.25 89 ARG A O 1
ATOM 687 N N . ASN A 1 90 ? -1.691 11.283 -7.235 1.00 96.81 90 ASN A N 1
ATOM 688 C CA . ASN A 1 90 ? -2.160 10.388 -8.286 1.00 96.81 90 ASN A CA 1
ATOM 689 C C . ASN A 1 90 ? -3.683 10.184 -8.178 1.00 96.81 90 ASN A C 1
ATOM 691 O O . ASN A 1 90 ? -4.166 9.386 -7.375 1.00 96.81 90 ASN A O 1
ATOM 695 N N . MET A 1 91 ? -4.431 10.932 -8.995 1.00 95.50 91 MET A N 1
ATOM 696 C CA . MET A 1 91 ? -5.897 10.962 -8.958 1.00 95.50 91 MET A CA 1
ATOM 697 C C . MET A 1 91 ? -6.533 9.643 -9.417 1.00 95.50 91 MET A C 1
ATOM 699 O O . MET A 1 91 ? -7.533 9.221 -8.847 1.00 95.50 91 MET A O 1
ATOM 703 N N . GLU A 1 92 ? -5.938 8.949 -10.391 1.00 96.81 92 GLU A N 1
ATOM 704 C CA . GLU A 1 92 ? -6.419 7.630 -10.828 1.00 96.81 92 GLU A CA 1
ATOM 705 C C . GLU A 1 92 ? -6.348 6.611 -9.686 1.00 96.81 92 GLU A C 1
ATOM 707 O O . GLU A 1 92 ? -7.307 5.885 -9.429 1.00 96.81 92 GLU A O 1
ATOM 712 N N . ASN A 1 93 ? -5.245 6.609 -8.938 1.00 98.00 93 ASN A N 1
ATOM 713 C CA . ASN A 1 93 ? -5.086 5.746 -7.775 1.00 98.00 93 ASN A CA 1
ATOM 714 C C . ASN A 1 93 ? -6.003 6.160 -6.617 1.00 98.00 93 ASN A C 1
ATOM 716 O O . ASN A 1 93 ? -6.499 5.295 -5.898 1.00 98.00 93 ASN A O 1
ATOM 720 N N . ALA A 1 94 ? -6.234 7.460 -6.422 1.00 97.75 94 ALA A N 1
ATOM 721 C CA . ALA A 1 94 ? -7.202 7.953 -5.444 1.00 97.75 94 ALA A CA 1
ATOM 722 C C . ALA A 1 94 ? -8.627 7.459 -5.763 1.00 97.75 94 ALA A C 1
ATOM 724 O O . ALA A 1 94 ? -9.308 6.950 -4.873 1.00 97.75 94 ALA A O 1
ATOM 725 N N . ASN A 1 95 ? -9.034 7.512 -7.035 1.00 97.00 95 ASN A N 1
ATOM 726 C CA . ASN A 1 95 ? -10.313 6.969 -7.496 1.00 97.00 95 ASN A CA 1
ATOM 727 C C . ASN A 1 95 ? -10.372 5.448 -7.319 1.00 97.00 95 ASN A C 1
ATOM 729 O O . ASN A 1 95 ? -11.325 4.938 -6.742 1.00 97.00 95 ASN A O 1
ATOM 733 N N . ALA A 1 96 ? -9.313 4.719 -7.687 1.00 98.12 96 ALA A N 1
ATOM 734 C CA . ALA A 1 96 ? -9.255 3.271 -7.479 1.00 98.12 96 ALA A CA 1
ATOM 735 C C . ALA A 1 96 ? -9.382 2.879 -5.992 1.00 98.12 96 ALA A C 1
ATOM 737 O O . ALA A 1 96 ? -9.984 1.854 -5.661 1.00 98.12 96 ALA A O 1
ATOM 738 N N . LEU A 1 97 ? -8.833 3.684 -5.075 1.00 98.25 97 LEU A N 1
ATOM 739 C CA . LEU A 1 97 ? -9.011 3.482 -3.635 1.00 98.25 97 LEU A CA 1
ATOM 740 C C . LEU A 1 97 ? -10.474 3.687 -3.206 1.00 98.25 97 LEU A C 1
ATOM 742 O O . LEU A 1 97 ? -10.970 2.946 -2.356 1.00 98.25 97 LEU A O 1
ATOM 746 N N . ALA A 1 98 ? -11.163 4.669 -3.787 1.00 96.81 98 ALA A N 1
ATOM 747 C CA . ALA A 1 98 ? -12.583 4.906 -3.545 1.00 96.81 98 ALA A CA 1
ATOM 748 C C . ALA A 1 98 ? -13.445 3.750 -4.079 1.00 96.81 98 ALA A C 1
ATOM 750 O O . ALA A 1 98 ? -14.217 3.166 -3.319 1.00 96.81 98 ALA A O 1
ATOM 751 N N . ASP A 1 99 ? -13.232 3.352 -5.334 1.00 97.38 99 ASP A N 1
ATOM 752 C CA . ASP A 1 99 ? -14.001 2.311 -6.032 1.00 97.38 99 ASP A CA 1
ATOM 753 C C . ASP A 1 99 ? -13.871 0.927 -5.379 1.00 97.38 99 ASP A C 1
ATOM 755 O O . ASP A 1 99 ? -14.754 0.078 -5.489 1.00 97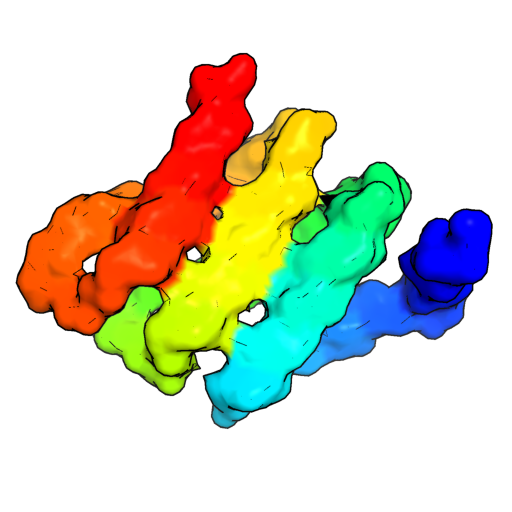.38 99 ASP A O 1
ATOM 759 N N . THR A 1 100 ? -12.767 0.684 -4.670 1.00 96.94 100 THR A N 1
ATOM 760 C CA . THR A 1 100 ? -12.534 -0.562 -3.922 1.00 96.94 100 THR A CA 1
ATOM 761 C C . THR A 1 100 ? -13.117 -0.546 -2.504 1.00 96.94 100 THR A C 1
ATOM 763 O O . THR A 1 100 ? -12.929 -1.510 -1.760 1.00 96.94 100 THR A O 1
ATOM 766 N N . GLY A 1 101 ? -13.815 0.524 -2.104 1.00 96.19 101 GLY A N 1
ATOM 767 C CA . GLY A 1 101 ? -14.378 0.685 -0.758 1.00 96.19 101 GLY A CA 1
ATOM 768 C C . GLY A 1 101 ? -13.333 1.027 0.312 1.00 96.19 101 GLY A C 1
ATOM 769 O O . GLY A 1 101 ? -13.587 0.892 1.510 1.00 96.19 101 GLY A O 1
ATOM 770 N N . GLY A 1 102 ? -12.134 1.463 -0.089 1.00 97.00 102 GLY A N 1
ATOM 771 C CA . GLY A 1 102 ? -11.048 1.768 0.841 1.00 97.00 102 GLY A CA 1
ATOM 772 C C . GLY A 1 102 ? -11.334 2.968 1.743 1.00 97.00 102 GLY A C 1
ATOM 773 O O . GLY A 1 102 ? -10.910 2.969 2.898 1.00 97.00 102 GLY A O 1
ATOM 774 N N . ILE A 1 103 ? -12.095 3.957 1.257 1.00 96.69 103 ILE A N 1
ATOM 775 C CA . ILE A 1 103 ? -12.449 5.157 2.034 1.00 96.69 103 ILE A CA 1
ATOM 776 C C . ILE A 1 103 ? -13.243 4.781 3.288 1.00 96.69 103 ILE A C 1
ATOM 778 O O . ILE A 1 103 ? -12.902 5.234 4.380 1.00 96.69 103 ILE A O 1
ATOM 782 N N . GLU A 1 104 ? -14.256 3.921 3.163 1.00 94.94 104 GLU A N 1
ATOM 783 C CA . GLU A 1 104 ? -15.104 3.516 4.291 1.00 94.94 104 GLU A CA 1
ATOM 784 C C . GLU A 1 104 ? -14.288 2.837 5.395 1.00 94.94 104 GLU A C 1
ATOM 786 O O . GLU A 1 104 ? -14.401 3.197 6.570 1.00 94.94 104 GLU A O 1
ATOM 791 N N . LYS A 1 105 ? -13.391 1.919 5.010 1.00 95.19 105 LYS A N 1
ATOM 792 C CA . LYS A 1 105 ? -12.486 1.242 5.947 1.00 95.19 105 LYS A CA 1
ATOM 793 C C . LYS A 1 105 ? -11.527 2.219 6.626 1.00 95.19 105 LYS A C 1
ATOM 795 O O . LYS A 1 105 ? -11.323 2.145 7.835 1.00 95.19 105 LYS A O 1
ATOM 800 N N . LEU A 1 106 ? -10.947 3.156 5.876 1.00 95.69 106 LEU A N 1
ATOM 801 C CA . LEU A 1 106 ? -10.023 4.152 6.427 1.00 95.69 106 LEU A CA 1
ATOM 802 C C . LEU A 1 106 ? -10.720 5.106 7.404 1.00 95.69 106 LEU A C 1
ATOM 804 O O . LEU A 1 106 ? -10.146 5.419 8.445 1.00 95.69 106 LEU A O 1
ATOM 808 N N . VAL A 1 107 ? -11.953 5.529 7.107 1.00 94.38 107 VAL A N 1
ATOM 809 C CA . VAL A 1 107 ? -12.776 6.360 8.005 1.00 94.38 107 VAL A CA 1
ATOM 810 C C . VAL A 1 107 ? -13.121 5.611 9.292 1.00 94.38 107 VAL A C 1
ATOM 812 O O . VAL A 1 107 ? -13.098 6.195 10.377 1.00 94.38 107 VAL A O 1
ATOM 815 N N . ASP A 1 108 ? -13.444 4.324 9.194 1.00 92.25 108 ASP A N 1
ATOM 816 C CA . ASP A 1 108 ? -13.714 3.483 10.360 1.00 92.25 108 ASP A CA 1
ATOM 817 C C . ASP A 1 108 ? -12.478 3.367 11.271 1.00 92.25 108 ASP A C 1
ATOM 819 O O . ASP A 1 108 ? -12.564 3.605 12.479 1.00 92.25 108 ASP A O 1
ATOM 823 N N . ILE A 1 109 ? -11.304 3.123 10.682 1.00 93.19 109 ILE A N 1
ATOM 824 C CA . ILE A 1 109 ? -10.026 3.077 11.404 1.00 93.19 109 ILE A CA 1
ATOM 825 C C . ILE A 1 109 ? -9.696 4.436 12.035 1.00 93.19 109 ILE A C 1
ATOM 827 O O . ILE A 1 109 ? -9.336 4.498 13.212 1.00 93.19 109 ILE A O 1
ATOM 831 N N . SER A 1 110 ? -9.835 5.539 11.289 1.00 92.75 110 SER A N 1
ATOM 832 C CA . SER A 1 110 ? -9.459 6.880 11.759 1.00 92.75 110 SER A CA 1
ATOM 833 C C . SER A 1 110 ? -10.339 7.382 12.904 1.00 92.75 110 SER A C 1
ATOM 835 O O . SER A 1 110 ? -9.922 8.247 13.673 1.00 92.75 110 SER A O 1
ATOM 837 N N . LYS A 1 111 ? -11.561 6.855 13.042 1.00 88.88 111 LYS A N 1
ATOM 838 C CA . LYS A 1 111 ? -12.437 7.169 14.176 1.00 88.88 111 LYS A CA 1
ATOM 839 C C . LYS A 1 111 ? -11.954 6.525 15.473 1.00 88.88 111 LYS A C 1
ATOM 841 O O . LYS A 1 111 ? -12.267 7.066 16.529 1.00 88.88 111 LYS A O 1
ATOM 846 N N . GLY A 1 112 ? -11.215 5.411 15.415 1.00 73.38 112 GLY A N 1
ATOM 847 C CA . GLY A 1 112 ? -10.486 4.780 16.531 1.00 73.38 112 GLY A CA 1
ATOM 848 C C . GLY A 1 112 ? -11.306 4.330 17.754 1.00 73.38 112 GLY A C 1
ATOM 849 O O . GLY A 1 112 ? -10.786 3.620 18.615 1.00 73.38 112 GLY A O 1
ATOM 850 N N . ARG A 1 113 ? -12.579 4.723 17.880 1.00 61.09 113 ARG A N 1
ATOM 851 C CA . ARG A 1 113 ? -13.384 4.516 19.088 1.00 61.09 113 ARG A CA 1
ATOM 852 C C . ARG A 1 113 ? -13.810 3.054 19.211 1.00 61.09 113 ARG A C 1
ATOM 854 O O . ARG A 1 113 ? -14.555 2.548 18.381 1.00 61.09 113 ARG A O 1
ATOM 861 N N . GLY A 1 114 ? -13.350 2.400 20.279 1.00 62.12 114 GLY A N 1
ATOM 862 C CA . GLY A 1 114 ? -13.832 1.085 20.716 1.00 62.12 114 GLY A CA 1
ATOM 863 C C . GLY A 1 114 ? -13.267 -0.129 19.972 1.00 62.12 114 GLY A C 1
ATOM 864 O O . GLY A 1 114 ? -13.674 -1.241 20.283 1.00 62.12 114 GLY A O 1
ATOM 865 N N . LYS A 1 115 ? -12.333 0.056 19.024 1.00 70.94 115 LYS A N 1
ATOM 866 C CA . LYS A 1 115 ? -11.777 -1.040 18.199 1.00 70.94 115 LYS A CA 1
ATOM 867 C C . LYS A 1 115 ? -10.335 -1.445 18.525 1.00 70.94 115 LYS A C 1
ATOM 869 O O . LYS A 1 115 ? -9.811 -2.358 17.901 1.00 70.94 115 LYS A O 1
ATOM 874 N N . GLY A 1 116 ? -9.697 -0.785 19.494 1.00 80.19 116 GLY A N 1
ATOM 875 C CA . GLY A 1 116 ? -8.374 -1.180 19.995 1.00 80.19 116 GLY A CA 1
ATOM 876 C C . GLY A 1 116 ? -7.177 -0.831 19.099 1.00 80.19 116 GLY A C 1
ATOM 877 O O . GLY A 1 116 ? -6.075 -1.266 19.409 1.00 80.19 116 GLY A O 1
ATOM 878 N N . TYR A 1 117 ? -7.352 -0.042 18.031 1.00 88.50 117 TYR A N 1
ATOM 879 C CA . TYR A 1 117 ? -6.233 0.407 17.189 1.00 88.50 117 TYR A CA 1
ATOM 880 C C . TYR A 1 117 ? -5.318 1.386 17.932 1.00 88.50 117 TYR A C 1
ATOM 882 O O . TYR A 1 117 ? -5.789 2.339 18.561 1.00 88.50 117 TYR A O 1
ATOM 890 N N . SER A 1 118 ? -4.002 1.229 17.792 1.00 91.69 118 SER A N 1
ATOM 891 C CA . SER A 1 118 ? -3.051 2.227 18.281 1.00 91.69 118 SER A CA 1
ATOM 892 C C . SER A 1 118 ? -3.178 3.561 17.550 1.00 91.69 118 SER A C 1
ATOM 894 O O . SER A 1 118 ? -3.567 3.666 16.383 1.00 91.69 118 SER A O 1
ATOM 896 N N . MET A 1 119 ? -2.712 4.612 18.226 1.00 92.31 119 MET A N 1
ATOM 897 C CA . MET A 1 119 ? -2.638 5.964 17.674 1.00 92.31 119 MET A CA 1
ATOM 898 C C . MET A 1 119 ? -1.834 6.034 16.362 1.00 92.31 119 MET A C 1
ATOM 900 O O . MET A 1 119 ? -2.098 6.894 15.524 1.00 92.31 119 MET A O 1
ATOM 904 N N . LYS A 1 120 ? -0.861 5.133 16.163 1.00 93.75 120 LYS A N 1
ATOM 905 C CA . LYS A 1 120 ? -0.070 5.044 14.927 1.00 93.75 120 LYS A CA 1
ATOM 906 C C . LYS A 1 120 ? -0.957 4.675 13.736 1.00 93.75 120 LYS A C 1
ATOM 908 O O . LYS A 1 120 ? -0.893 5.344 12.709 1.00 93.75 120 LYS A O 1
ATOM 913 N N . VAL A 1 121 ? -1.800 3.655 13.892 1.00 95.06 121 VAL A N 1
ATOM 914 C CA . VAL A 1 121 ? -2.723 3.187 12.848 1.00 95.06 121 VAL A CA 1
ATOM 915 C C . VAL A 1 121 ? -3.772 4.254 12.542 1.00 95.06 121 VAL A C 1
ATOM 917 O O . VAL A 1 121 ? -3.984 4.591 11.378 1.00 95.06 121 VAL A O 1
ATOM 920 N N . VAL A 1 122 ? -4.357 4.850 13.587 1.00 95.25 122 VAL A N 1
ATOM 921 C CA . VAL A 1 122 ? -5.350 5.931 13.464 1.00 95.25 122 VAL A CA 1
ATOM 922 C C . VAL A 1 122 ? -4.784 7.116 12.674 1.00 95.25 122 VAL A C 1
ATOM 924 O O . VAL A 1 122 ? -5.411 7.587 11.724 1.00 95.25 122 VAL A O 1
ATOM 927 N N . LYS A 1 123 ? -3.570 7.573 13.016 1.00 95.62 123 LYS A N 1
ATOM 928 C CA . LYS A 1 123 ? -2.895 8.672 12.308 1.00 95.62 123 LYS A CA 1
ATOM 929 C C . LYS A 1 123 ? -2.553 8.315 10.864 1.00 95.62 123 LYS A C 1
ATOM 931 O O . LYS A 1 123 ? -2.739 9.151 9.986 1.00 95.62 123 LYS A O 1
ATOM 936 N N . ALA A 1 124 ? -2.079 7.095 10.614 1.00 97.12 124 ALA A N 1
ATOM 937 C CA . ALA A 1 124 ? -1.755 6.649 9.263 1.00 97.12 124 ALA A CA 1
ATOM 938 C C . ALA A 1 124 ? -3.006 6.624 8.370 1.00 97.12 124 ALA A C 1
ATOM 940 O O . ALA A 1 124 ? -2.963 7.131 7.254 1.00 97.12 124 ALA A O 1
ATOM 941 N N . ALA A 1 125 ? -4.139 6.116 8.868 1.00 96.75 125 ALA A N 1
ATOM 942 C CA . ALA A 1 125 ? -5.402 6.136 8.129 1.00 96.75 125 ALA A CA 1
ATOM 943 C C . ALA A 1 125 ? -5.886 7.571 7.855 1.00 96.75 125 ALA A C 1
ATOM 945 O O . ALA A 1 125 ? -6.235 7.901 6.722 1.00 96.75 125 ALA A O 1
ATOM 946 N N . ALA A 1 126 ? -5.829 8.449 8.862 1.00 96.31 126 ALA A N 1
ATOM 947 C CA . ALA A 1 126 ? -6.173 9.861 8.702 1.00 96.31 126 ALA A CA 1
ATOM 948 C C . ALA A 1 126 ? -5.286 10.569 7.663 1.00 96.31 126 ALA A C 1
ATOM 950 O O . ALA A 1 126 ? -5.770 11.408 6.910 1.00 96.31 126 ALA A O 1
ATOM 951 N N . GLN A 1 127 ? -4.002 10.214 7.575 1.00 96.62 127 GLN A N 1
ATOM 952 C CA . GLN A 1 127 ? -3.094 10.760 6.567 1.00 96.62 127 GLN A CA 1
ATOM 953 C C . GLN A 1 127 ? -3.488 10.347 5.143 1.00 96.62 127 GLN A C 1
ATOM 955 O O . GLN A 1 127 ? -3.431 11.183 4.238 1.00 96.62 127 GLN A O 1
ATOM 960 N N . VAL A 1 128 ? -3.914 9.093 4.936 1.00 97.81 128 VAL A N 1
ATOM 961 C CA . VAL A 1 128 ? -4.443 8.653 3.634 1.00 97.81 128 VAL A CA 1
ATOM 962 C C . VAL A 1 128 ? -5.664 9.487 3.275 1.00 97.81 128 VAL A C 1
ATOM 964 O O . VAL A 1 128 ? -5.694 10.058 2.191 1.00 97.81 128 VAL A O 1
ATOM 967 N N . LEU A 1 129 ? -6.623 9.617 4.200 1.00 97.12 129 LEU A N 1
ATOM 968 C CA . LEU A 1 129 ? -7.827 10.417 3.984 1.00 97.12 129 LEU A CA 1
ATOM 969 C C . LEU A 1 129 ? -7.460 11.859 3.637 1.00 97.12 129 LEU A C 1
ATOM 971 O O . LEU A 1 129 ? -7.803 12.309 2.561 1.00 97.12 129 LEU A O 1
ATOM 975 N N . ASN A 1 130 ? -6.653 12.550 4.439 1.00 95.25 130 ASN A N 1
ATOM 976 C CA . ASN A 1 130 ? -6.244 13.929 4.141 1.00 95.25 130 ASN A CA 1
ATOM 977 C C . ASN A 1 130 ? -5.633 14.102 2.739 1.00 95.25 130 ASN A C 1
ATOM 979 O O . ASN A 1 130 ? -5.778 15.161 2.146 1.00 95.25 130 ASN A O 1
ATOM 983 N N . THR A 1 131 ? -4.978 13.071 2.199 1.00 93.38 131 THR A N 1
ATOM 984 C CA . THR A 1 131 ? -4.387 13.095 0.848 1.00 93.38 131 THR A CA 1
ATOM 985 C C . THR A 1 131 ? -5.433 13.039 -0.264 1.00 93.38 131 THR A C 1
ATOM 987 O O . THR A 1 131 ? -5.175 13.535 -1.351 1.00 93.38 131 THR A O 1
ATOM 990 N N . LEU A 1 132 ? -6.599 12.437 -0.014 1.00 91.81 132 LEU A N 1
ATOM 991 C CA . LEU A 1 132 ? -7.693 12.341 -0.989 1.00 91.81 132 LEU A CA 1
ATOM 992 C C . LEU A 1 132 ? -8.521 13.632 -1.086 1.00 91.81 132 LEU A C 1
ATOM 994 O O . LEU A 1 132 ? -9.236 13.817 -2.063 1.00 91.81 132 LEU A O 1
ATOM 998 N N . TRP A 1 133 ? -8.445 14.498 -0.070 1.00 83.06 133 TRP A N 1
ATOM 999 C CA . TRP A 1 133 ? -9.154 15.785 -0.007 1.00 83.06 133 TRP A CA 1
ATOM 1000 C C . TRP A 1 133 ? -8.257 16.999 -0.319 1.00 83.06 133 TRP A C 1
ATOM 1002 O O . TRP A 1 133 ? -8.717 18.134 -0.191 1.00 83.06 133 TRP A O 1
ATOM 1012 N N . GLN A 1 134 ? -6.992 16.772 -0.687 1.00 71.94 134 GLN A N 1
ATOM 1013 C CA . GLN A 1 134 ? -6.066 17.801 -1.180 1.00 71.94 134 GLN A CA 1
ATOM 1014 C C . GLN A 1 134 ? -6.116 17.890 -2.701 1.00 71.94 134 GLN A C 1
ATOM 1016 O O . GLN A 1 134 ? -6.081 19.035 -3.200 1.00 71.94 134 GLN A O 1
#

Radius of gyration: 14.03 Å; Cα contacts (8 Å, |Δi|>4): 169; chains: 1; bounding box: 37×33×37 Å

Foldseek 3Di:
DVLQVVLVVCVVVVVLVVLLVQLQDPDQVSLLVSLQVLLSSLVDVVSLVVCLVRRLLSLLVQQDDPDQHPHDLSSLLSSLSSLLSSLAVPVSSLVSCVVSVVLVSLVVLLVVPPRPHDPSNNVSSVSSVVRSVD

pLDDT: mean 94.11, std 7.6, range [61.09, 98.75]

Solvent-accessible surface area (backbone atoms only — not comparable to full-atom values): 7097 Å² total; per-residue (Å²): 111,69,69,61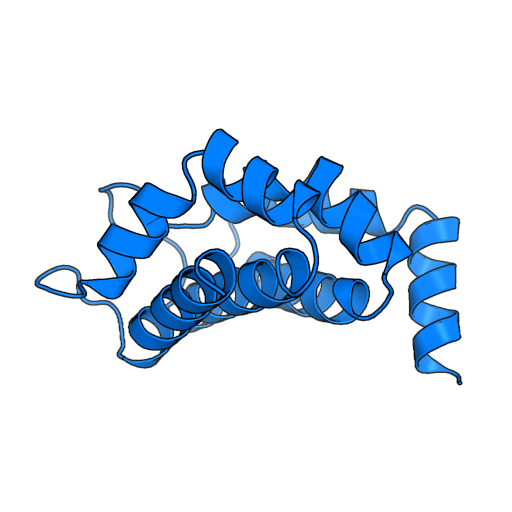,51,51,45,52,47,39,53,75,71,54,42,55,64,55,46,50,56,48,49,72,49,100,41,53,70,52,30,28,53,36,28,48,49,50,32,60,37,26,76,40,68,74,46,14,54,52,42,33,74,72,30,40,62,60,55,43,67,68,47,51,76,93,52,86,62,91,54,48,60,67,31,46,23,30,43,28,50,19,51,30,46,34,27,54,97,30,68,70,32,40,49,49,36,48,78,62,51,32,54,62,35,32,54,57,46,42,63,43,77,92,71,80,63,49,72,64,31,24,51,28,24,43,50,31,52,56,54,74,78,108

Sequence (134 aa):
QFAAYIRAAVRKEKGLPILVELLRMDNDRVVCSVATALRNMALDSRNKELIGKYAMRDLVNRLPGGNPSLLSDETLASVCCTLHEVTSRNMENANALADTGGIEKLVDISKGRGKGYSMKVVKAAAQVLNTLWQ

Secondary structure (DSSP, 8-state):
-HHHHHHHHHHHTTHHHHHHHHTTSS-HHHHHHHHHHHHHHTTSHHHHHHHHHHHHHHHHHTS--SSPPSS-HHHHHHHHHHHHHHHTT-HHHHHHHHHTTHHHHHHHHHH-TTS---HHHHHHHHHHHHHH--